Protein AF-A0A964QBL4-F1 (afdb_monomer)

Solvent-accessible surface area (backbone atoms only — not comparable to full-atom values): 9472 Å² total; per-residue (Å²): 125,70,63,68,60,49,53,56,51,49,52,55,51,47,57,53,48,52,54,49,51,52,50,52,52,51,53,49,53,51,52,51,52,52,50,51,50,51,53,57,61,65,67,67,59,84,74,93,70,88,91,69,64,62,48,71,46,59,50,98,87,68,46,58,39,35,36,42,33,59,59,44,99,82,53,22,30,35,38,38,33,33,46,97,90,61,50,55,37,35,38,38,39,40,36,82,83,60,31,36,39,39,36,36,30,44,99,87,63,47,63,35,33,40,36,39,38,44,74,80,52,33,35,38,39,38,34,29,48,99,84,67,43,69,37,37,40,35,38,37,41,67,71,63,26,34,40,38,39,33,35,40,99,88,66,50,70,32,37,40,38,35,28,42,72,86,67,54,74,47,78,50,73,52,135

Structure (mmCIF, N/CA/C/O backbone):
data_AF-A0A964QBL4-F1
#
_entry.id   AF-A0A964QBL4-F1
#
loop_
_atom_site.group_PDB
_atom_site.id
_atom_site.type_symbol
_atom_site.label_atom_id
_atom_site.label_alt_id
_atom_site.label_comp_id
_atom_site.label_asym_id
_atom_site.label_entity_id
_atom_site.label_seq_id
_atom_site.pdbx_PDB_ins_code
_atom_site.Cartn_x
_atom_site.Cartn_y
_atom_site.Cartn_z
_atom_site.occupancy
_atom_site.B_iso_or_equiv
_atom_site.auth_seq_id
_atom_site.auth_comp_id
_atom_site.auth_asym_id
_atom_site.auth_atom_id
_atom_site.pdbx_PDB_model_num
ATOM 1 N N . MET A 1 1 ? -51.836 46.473 72.219 1.00 52.41 1 MET A N 1
ATOM 2 C CA . MET A 1 1 ? -51.260 47.326 71.152 1.00 52.41 1 MET A CA 1
ATOM 3 C C . MET A 1 1 ? -50.048 46.691 70.454 1.00 52.41 1 MET A C 1
ATOM 5 O O . MET A 1 1 ? -49.777 47.081 69.329 1.00 52.41 1 MET A O 1
ATOM 9 N N . ASN A 1 2 ? -49.343 45.721 71.066 1.00 56.69 2 ASN A N 1
ATOM 10 C CA . ASN A 1 2 ? -48.129 45.114 70.488 1.00 56.69 2 ASN A CA 1
ATOM 11 C C . ASN A 1 2 ? -48.381 44.012 69.434 1.00 56.69 2 ASN A C 1
ATOM 13 O O . ASN A 1 2 ? -47.535 43.833 68.565 1.00 56.69 2 ASN A O 1
ATOM 17 N N . ASP A 1 3 ? -49.530 43.325 69.449 1.00 58.25 3 ASP A N 1
ATOM 18 C CA . ASP A 1 3 ? -49.797 42.214 68.510 1.00 58.25 3 ASP A CA 1
ATOM 19 C C . ASP A 1 3 ? -50.117 42.680 67.079 1.00 58.25 3 ASP A C 1
ATOM 21 O O . ASP A 1 3 ? -49.578 42.146 66.115 1.00 58.25 3 ASP A O 1
ATOM 25 N N . ILE A 1 4 ? -50.876 43.771 66.920 1.00 58.59 4 ILE A N 1
ATOM 26 C CA . ILE A 1 4 ? -51.245 44.322 65.598 1.00 58.59 4 ILE A CA 1
ATOM 27 C C . ILE A 1 4 ? -50.005 44.800 64.809 1.00 58.59 4 ILE A C 1
ATOM 29 O O . ILE A 1 4 ? -49.969 44.742 63.576 1.00 58.59 4 ILE A O 1
ATOM 33 N N . HIS A 1 5 ? -48.961 45.260 65.508 1.00 57.53 5 HIS A N 1
ATOM 34 C CA . HIS A 1 5 ? -47.709 45.698 64.882 1.00 57.53 5 HIS A CA 1
ATOM 35 C C . HIS A 1 5 ? -46.828 44.515 64.432 1.00 57.53 5 HIS A C 1
ATOM 37 O O . HIS A 1 5 ? -46.118 44.618 63.432 1.00 57.53 5 HIS A O 1
ATOM 43 N N . ASN A 1 6 ? -46.912 43.371 65.122 1.00 65.31 6 ASN A N 1
ATOM 44 C CA . ASN A 1 6 ? -46.229 42.136 64.730 1.00 65.31 6 ASN A CA 1
ATOM 45 C C . ASN A 1 6 ? -46.906 41.456 63.533 1.00 65.31 6 ASN A C 1
ATOM 47 O O . ASN A 1 6 ? -46.211 41.011 62.618 1.00 65.31 6 ASN A O 1
ATOM 51 N N . ASP A 1 7 ? -48.239 41.446 63.486 1.00 68.25 7 ASP A N 1
ATOM 52 C CA . ASP A 1 7 ? -48.990 40.821 62.390 1.00 68.25 7 ASP A CA 1
ATOM 53 C C . ASP A 1 7 ? -48.802 41.560 61.057 1.00 68.25 7 ASP A C 1
ATOM 55 O O . ASP A 1 7 ? -48.601 40.948 60.005 1.00 68.25 7 ASP A O 1
ATOM 59 N N . THR A 1 8 ? -48.773 42.895 61.093 1.00 72.19 8 THR A N 1
ATOM 60 C CA . THR A 1 8 ? -48.514 43.731 59.907 1.00 72.19 8 THR A CA 1
ATOM 61 C C . THR A 1 8 ? -47.070 43.604 59.400 1.00 72.19 8 THR A C 1
ATOM 63 O O . THR A 1 8 ? -46.832 43.612 58.186 1.00 72.19 8 THR A O 1
ATOM 66 N N . ASN A 1 9 ? -46.099 43.408 60.298 1.00 80.19 9 ASN A N 1
ATOM 67 C CA . ASN A 1 9 ? -44.704 43.118 59.946 1.00 80.19 9 ASN A CA 1
ATOM 68 C C . ASN A 1 9 ? -44.555 41.721 59.316 1.00 80.19 9 ASN A C 1
ATOM 70 O O . ASN A 1 9 ? -43.859 41.551 58.313 1.00 80.19 9 ASN A O 1
ATOM 74 N N . LEU A 1 10 ? -45.259 40.723 59.854 1.00 80.69 10 LEU A N 1
ATOM 75 C CA . LEU A 1 10 ? -45.238 39.361 59.332 1.00 80.69 10 LEU A CA 1
ATOM 76 C C . LEU A 1 10 ? -45.860 39.279 57.932 1.00 80.69 10 LEU A C 1
ATOM 78 O O . LEU A 1 10 ? -45.243 38.713 57.031 1.00 80.69 10 LEU A O 1
ATOM 82 N N . ALA A 1 11 ? -47.019 39.908 57.720 1.00 80.12 11 ALA A N 1
ATOM 83 C CA . ALA A 1 11 ? -47.695 39.935 56.422 1.00 80.12 11 ALA A CA 1
ATOM 84 C C . ALA A 1 11 ? -46.840 40.603 55.331 1.00 80.12 11 ALA A C 1
ATOM 86 O O . ALA A 1 11 ? -46.709 40.086 54.223 1.00 80.12 11 ALA A O 1
ATOM 87 N N . SER A 1 12 ? -46.182 41.717 55.659 1.00 80.81 12 SER A N 1
ATOM 88 C CA . SER A 1 12 ? -45.309 42.428 54.71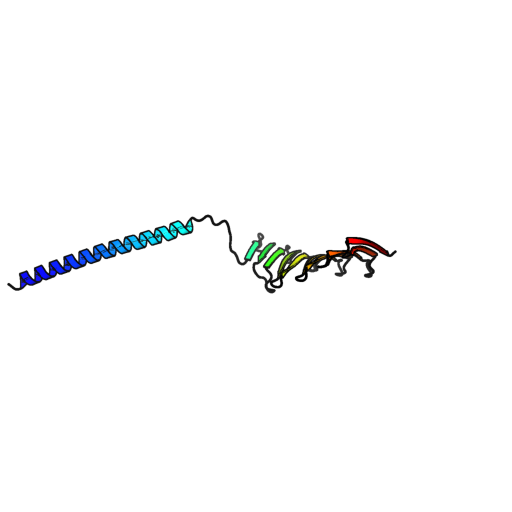6 1.00 80.81 12 SER A CA 1
ATOM 89 C C . SER A 1 12 ? -44.005 41.675 54.415 1.00 80.81 12 SER A C 1
ATOM 91 O O . SER A 1 12 ? -43.486 41.754 53.296 1.00 80.81 12 SER A O 1
ATOM 93 N N . ARG A 1 13 ? -43.483 40.890 55.369 1.00 86.31 13 ARG A N 1
ATOM 94 C CA . ARG A 1 13 ? -42.375 39.952 55.121 1.00 86.31 13 ARG A CA 1
ATOM 95 C C . ARG A 1 13 ? -42.807 38.771 54.253 1.00 86.31 13 ARG A C 1
ATOM 97 O O . ARG A 1 13 ? -42.041 38.394 53.368 1.00 86.31 13 ARG A O 1
ATOM 104 N N . LEU A 1 14 ? -44.002 38.225 54.469 1.00 86.50 14 LEU A N 1
ATOM 105 C CA . LEU A 1 14 ? -44.538 37.104 53.693 1.00 86.50 14 LEU A CA 1
ATOM 106 C C . LEU A 1 14 ? -44.746 37.498 52.224 1.00 86.50 14 LEU A C 1
ATOM 108 O O . LEU A 1 14 ? -44.209 36.848 51.334 1.00 86.50 14 LEU A O 1
ATOM 112 N N . ASP A 1 15 ? -45.398 38.636 51.981 1.00 88.69 15 ASP A N 1
ATOM 113 C CA . ASP A 1 15 ? -45.656 39.179 50.639 1.00 88.69 15 ASP A CA 1
ATOM 114 C C . ASP A 1 15 ? -44.340 39.493 49.891 1.00 88.69 15 ASP A C 1
ATOM 116 O O . ASP A 1 15 ? -44.182 39.229 48.695 1.00 88.69 15 ASP A O 1
ATOM 120 N N . ARG A 1 16 ? -43.310 39.964 50.612 1.00 87.81 16 ARG A N 1
ATOM 121 C CA . ARG A 1 16 ? -41.961 40.139 50.046 1.00 87.81 16 ARG A CA 1
ATOM 122 C C . ARG A 1 16 ? -41.318 38.805 49.656 1.00 87.81 16 ARG A C 1
ATOM 124 O O . ARG A 1 16 ? -40.687 38.726 48.598 1.00 87.81 16 ARG A O 1
ATOM 131 N N . VAL A 1 17 ? -41.450 37.776 50.492 1.00 86.38 17 VAL A N 1
ATOM 132 C CA . VAL A 1 17 ? -40.909 36.437 50.215 1.00 86.38 17 VAL A CA 1
ATOM 133 C C . VAL A 1 17 ? -41.642 35.793 49.042 1.00 86.38 17 VAL A C 1
ATOM 135 O O . VAL A 1 17 ? -40.976 35.293 48.142 1.00 86.38 17 VAL A O 1
ATOM 138 N N . GLU A 1 18 ? -42.969 35.870 48.974 1.00 89.44 18 GLU A N 1
ATOM 139 C CA . GLU A 1 18 ? -43.769 35.305 47.880 1.00 89.44 18 GLU A CA 1
ATOM 140 C C . GLU A 1 18 ? -43.451 35.949 46.527 1.00 89.44 18 GLU A C 1
ATOM 142 O O . GLU A 1 18 ? -43.261 35.243 45.531 1.00 89.44 18 GLU A O 1
ATOM 147 N N . ARG A 1 19 ? -43.287 37.277 46.480 1.00 85.56 19 ARG A N 1
ATOM 148 C CA . ARG A 1 19 ? -42.859 37.978 45.255 1.00 85.56 19 ARG A CA 1
ATOM 149 C C . ARG A 1 19 ? -41.448 37.588 44.828 1.00 85.56 19 ARG A C 1
ATOM 151 O O . ARG A 1 19 ? -41.200 37.405 43.635 1.00 85.56 19 ARG A O 1
ATOM 158 N N . SER A 1 20 ? -40.530 37.438 45.786 1.00 85.00 20 SER A N 1
ATOM 159 C CA . SER A 1 20 ? -39.164 36.970 45.521 1.00 85.00 20 SER A CA 1
ATOM 160 C C . SER A 1 20 ? -39.167 35.537 44.982 1.00 85.00 20 SER A C 1
ATOM 162 O O . SER A 1 20 ? -38.563 35.258 43.948 1.00 85.00 20 SER A O 1
ATOM 164 N N . LEU A 1 21 ? -39.930 34.645 45.617 1.00 87.44 21 LEU A N 1
ATOM 165 C CA . LEU A 1 21 ? -40.042 33.243 45.231 1.00 87.44 21 LEU A CA 1
ATOM 166 C C . LEU A 1 21 ? -40.656 33.091 43.835 1.00 87.44 21 LEU A C 1
ATOM 168 O O . LEU A 1 21 ? -40.174 32.300 43.029 1.00 87.44 21 LEU A O 1
ATOM 172 N N . THR A 1 22 ? -41.689 33.879 43.529 1.00 89.88 22 THR A N 1
ATOM 173 C CA . THR A 1 22 ? -42.355 33.886 42.219 1.00 89.88 22 THR A CA 1
ATOM 174 C C . THR A 1 22 ? -41.409 34.376 41.126 1.00 89.88 22 THR A C 1
ATOM 176 O O . THR A 1 22 ? -41.337 33.773 40.056 1.00 89.88 22 THR A O 1
ATOM 179 N N . ARG A 1 23 ? -40.611 35.414 41.412 1.00 86.88 23 ARG A N 1
ATOM 180 C CA . ARG A 1 23 ? -39.591 35.919 40.487 1.00 86.88 23 ARG A CA 1
ATOM 181 C C . ARG A 1 23 ? -38.495 34.883 40.236 1.00 86.88 23 ARG A C 1
ATOM 183 O O . ARG A 1 23 ? -38.183 34.617 39.083 1.00 86.88 23 ARG A O 1
ATOM 190 N N . VAL A 1 24 ? -37.955 34.264 41.287 1.00 88.75 24 VAL A N 1
ATOM 191 C CA . VAL A 1 24 ? -36.907 33.233 41.169 1.00 88.75 24 VAL A CA 1
ATOM 192 C C . VAL A 1 24 ? -37.420 31.999 40.426 1.00 88.75 24 VAL A C 1
ATOM 194 O O . VAL A 1 24 ? -36.731 31.489 39.548 1.00 88.75 24 VAL A O 1
ATOM 197 N N . ARG A 1 25 ? -38.645 31.541 40.715 1.00 89.56 25 ARG A N 1
ATOM 198 C CA . ARG A 1 25 ? -39.277 30.431 39.985 1.00 89.56 25 ARG A CA 1
ATOM 199 C C . ARG A 1 25 ? -39.453 30.761 38.505 1.00 89.56 25 ARG A C 1
ATOM 201 O O . ARG A 1 25 ? -39.119 29.926 37.672 1.00 89.56 25 ARG A O 1
ATOM 208 N N . GLY A 1 26 ? -39.907 31.973 38.182 1.00 89.81 26 GLY A N 1
ATOM 209 C CA . GLY A 1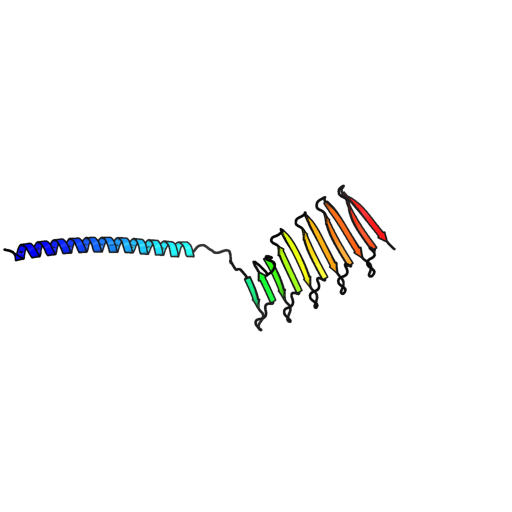 26 ? -40.008 32.451 36.803 1.00 89.81 26 GLY A CA 1
ATOM 210 C C . GLY A 1 26 ? -38.656 32.445 36.087 1.00 89.81 26 GLY A C 1
ATOM 211 O O . GLY A 1 26 ? -38.533 31.857 35.015 1.00 89.81 26 GLY A O 1
ATOM 212 N N . THR A 1 27 ? -37.620 33.013 36.708 1.00 91.12 27 THR A N 1
ATOM 213 C CA . THR A 1 27 ? -36.259 33.026 36.149 1.00 91.12 27 THR A CA 1
ATOM 214 C C . THR A 1 27 ? -35.711 31.614 35.940 1.00 91.12 27 THR A C 1
ATOM 216 O O . THR A 1 27 ? -35.162 31.322 34.880 1.00 91.12 27 THR A O 1
ATOM 219 N N . ASN A 1 28 ? -35.898 30.713 36.906 1.00 90.88 28 ASN A N 1
ATOM 220 C CA . ASN A 1 28 ? -35.436 29.330 36.792 1.00 90.88 28 ASN A CA 1
ATOM 221 C C . ASN A 1 28 ? -36.153 28.576 35.669 1.00 90.88 28 ASN A C 1
ATOM 223 O O . ASN A 1 28 ? -35.506 27.844 34.927 1.00 90.88 28 ASN A O 1
ATOM 227 N N . LEU A 1 29 ? -37.465 28.771 35.505 1.00 95.12 29 LEU A N 1
ATOM 228 C CA . LEU A 1 29 ? -38.219 28.158 34.409 1.00 95.12 29 LEU A CA 1
ATOM 229 C C . LEU A 1 29 ? -37.732 28.646 33.041 1.00 95.12 29 LEU A C 1
ATOM 231 O O . LEU A 1 29 ? -37.572 27.832 32.136 1.00 95.12 29 LEU A O 1
ATOM 235 N N . VAL A 1 30 ? -37.431 29.941 32.902 1.00 94.12 30 VAL A N 1
ATOM 236 C CA . VAL A 1 30 ? -36.855 30.499 31.666 1.00 94.12 30 VAL A CA 1
ATOM 237 C C . VAL A 1 30 ? -35.476 29.904 31.381 1.00 94.12 30 VAL A C 1
ATOM 239 O O . VAL A 1 30 ? -35.208 29.509 30.249 1.00 94.12 30 VAL A O 1
ATOM 242 N N . LEU A 1 31 ? -34.615 29.789 32.395 1.00 93.25 31 LEU A N 1
ATOM 243 C CA . LEU A 1 31 ? -33.286 29.192 32.239 1.00 93.25 31 LEU A CA 1
ATOM 244 C C . LEU A 1 31 ? -33.363 27.713 31.848 1.00 93.25 31 LEU A C 1
ATOM 246 O O . LEU A 1 31 ? -32.653 27.290 30.939 1.00 93.25 31 LEU A O 1
ATOM 250 N N . ILE A 1 32 ? -34.249 26.939 32.481 1.00 94.44 32 ILE A N 1
ATOM 251 C CA . ILE A 1 32 ? -34.469 25.526 32.144 1.00 94.44 32 ILE A CA 1
ATOM 252 C C . ILE A 1 32 ? -34.998 25.394 30.713 1.00 94.44 32 ILE A C 1
ATOM 254 O O . ILE A 1 32 ? -34.498 24.564 29.957 1.00 94.44 32 ILE A O 1
ATOM 258 N N . ALA A 1 33 ? -35.965 26.225 30.317 1.00 92.44 33 ALA A N 1
ATOM 259 C CA . ALA A 1 33 ? -36.508 26.217 28.962 1.00 92.44 33 ALA A CA 1
ATOM 260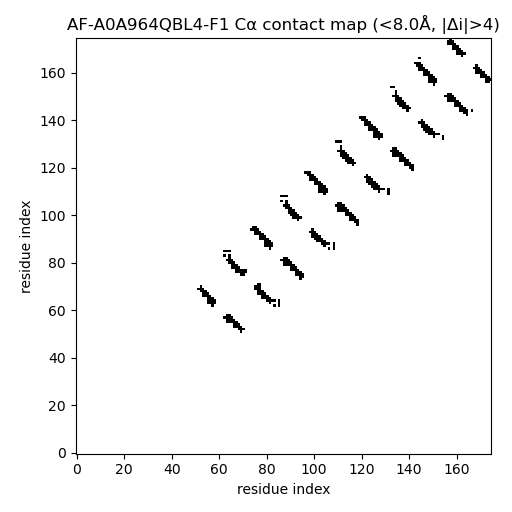 C C . ALA A 1 33 ? -35.447 26.588 27.912 1.00 92.44 33 ALA A C 1
ATOM 262 O O . ALA A 1 33 ? -35.360 25.932 26.877 1.00 92.44 33 ALA A O 1
ATOM 263 N N . ALA A 1 34 ? -34.601 27.585 28.190 1.00 89.88 34 ALA A N 1
ATOM 264 C CA . ALA A 1 34 ? -33.500 27.974 27.309 1.00 89.88 34 ALA A CA 1
ATOM 265 C C . ALA A 1 34 ? -32.451 26.860 27.176 1.00 89.88 34 ALA A C 1
ATOM 267 O O . ALA A 1 34 ? -31.989 26.575 26.072 1.00 89.88 34 ALA A O 1
ATOM 268 N N . LEU A 1 35 ? -32.114 26.189 28.281 1.00 89.12 35 LEU A N 1
ATOM 269 C CA . LEU A 1 35 ? -31.188 25.059 28.271 1.00 89.12 35 LEU A CA 1
ATOM 270 C C . LEU A 1 35 ? -31.764 23.877 27.479 1.00 89.12 35 LEU A C 1
ATOM 272 O O . LEU A 1 35 ? -31.071 23.295 26.650 1.00 89.12 35 LEU A O 1
ATOM 276 N N . ALA A 1 36 ? -33.044 23.556 27.685 1.00 86.50 36 ALA A N 1
ATOM 277 C CA . ALA A 1 36 ? -33.738 22.511 26.939 1.00 86.50 36 ALA A CA 1
ATOM 278 C C . ALA A 1 36 ? -33.788 22.831 25.437 1.00 86.50 36 ALA A C 1
ATOM 280 O O . ALA A 1 36 ? -33.500 21.960 24.620 1.00 86.50 36 ALA A O 1
ATOM 281 N N . ALA A 1 37 ? -34.073 24.083 25.067 1.00 83.06 37 ALA A N 1
ATOM 282 C CA . ALA A 1 37 ? -34.056 24.530 23.677 1.00 83.06 37 ALA A CA 1
ATOM 283 C C . ALA A 1 37 ? -32.655 24.444 23.049 1.00 83.06 37 ALA A C 1
ATOM 285 O O . ALA A 1 37 ? -32.537 24.044 21.895 1.00 83.06 37 ALA A O 1
ATOM 286 N N . LEU A 1 38 ? -31.592 24.754 23.801 1.00 80.62 38 LEU A N 1
ATOM 287 C CA . LEU A 1 38 ? -30.208 24.624 23.333 1.00 80.62 38 LEU A CA 1
ATOM 288 C C . LEU A 1 38 ? -29.822 23.155 23.100 1.00 80.62 38 LEU A C 1
ATOM 290 O O . LEU A 1 38 ? -29.212 22.832 22.084 1.00 80.62 38 LEU A O 1
ATOM 294 N N . VAL A 1 39 ? -30.210 22.261 24.014 1.00 79.25 39 VAL A N 1
ATOM 295 C CA . VAL A 1 39 ? -29.951 20.817 23.900 1.00 79.25 39 VAL A CA 1
ATOM 296 C C . VAL A 1 39 ? -30.714 20.219 22.718 1.00 79.25 39 VAL A C 1
ATOM 298 O O . VAL A 1 39 ? -30.123 19.524 21.895 1.00 79.25 39 VAL A O 1
ATOM 301 N N . VAL A 1 40 ? -32.008 20.524 22.590 1.00 76.31 40 VAL A N 1
ATOM 302 C CA . VAL A 1 40 ? -32.839 20.031 21.482 1.00 76.31 40 VAL A CA 1
ATOM 303 C C . VAL A 1 40 ? -32.390 20.638 20.150 1.00 76.31 40 VAL A C 1
ATOM 305 O O . VAL A 1 40 ? -32.302 19.926 19.153 1.00 76.31 40 VAL A O 1
ATOM 308 N N . GLY A 1 41 ? -32.059 21.930 20.116 1.00 67.19 41 GLY A N 1
ATOM 309 C CA . GLY A 1 41 ? -31.580 22.612 18.913 1.00 67.19 41 GLY A CA 1
ATOM 310 C C . GLY A 1 41 ? -30.205 22.126 18.446 1.00 67.19 41 GLY A C 1
ATOM 311 O O . GLY A 1 41 ? -29.995 21.967 17.249 1.00 67.19 41 GLY A O 1
ATOM 312 N N . GLY A 1 42 ? -29.288 21.832 19.374 1.00 63.75 42 GLY A N 1
ATOM 313 C CA . GLY A 1 42 ? -27.952 21.316 19.060 1.00 63.75 42 GLY A CA 1
ATOM 314 C C . GLY A 1 42 ? -27.929 19.840 18.647 1.00 63.75 42 GLY A C 1
ATOM 315 O O . GLY A 1 42 ? -27.086 19.446 17.846 1.00 63.75 42 GLY A O 1
ATOM 316 N N . ALA A 1 43 ? -28.862 19.024 19.148 1.00 61.94 43 ALA A N 1
ATOM 317 C CA . ALA A 1 43 ? -28.916 17.588 18.859 1.00 61.94 43 ALA A CA 1
ATOM 318 C C . ALA A 1 43 ? -29.498 17.238 17.476 1.00 61.94 43 ALA A C 1
ATOM 320 O O . ALA A 1 43 ? -29.331 16.112 17.018 1.00 61.94 43 ALA A O 1
ATOM 321 N N . ASN A 1 44 ? -30.183 18.177 16.814 1.00 60.31 44 ASN A N 1
ATOM 322 C CA . ASN A 1 44 ? -30.895 17.934 15.552 1.00 60.31 44 ASN A CA 1
ATOM 323 C C . ASN A 1 44 ? -30.128 18.377 14.293 1.00 60.31 44 ASN A C 1
ATOM 325 O O . ASN A 1 44 ? -30.696 18.379 13.201 1.00 60.31 44 ASN A O 1
ATOM 329 N N . ALA A 1 45 ? -28.848 18.742 14.409 1.00 65.38 45 ALA A N 1
ATOM 330 C CA . ALA A 1 45 ? -28.016 18.924 13.225 1.00 65.38 45 ALA A CA 1
ATOM 331 C C . ALA A 1 45 ? -27.717 17.542 12.609 1.00 65.38 45 ALA A C 1
ATOM 333 O O . ALA A 1 45 ? -27.174 16.691 13.323 1.00 65.38 45 ALA A O 1
ATOM 334 N N . PRO A 1 46 ? -28.047 17.289 11.326 1.00 66.81 46 PRO A N 1
ATOM 335 C CA . PRO A 1 46 ? -27.663 16.046 10.669 1.00 66.81 46 PRO A CA 1
ATOM 336 C C . PRO A 1 46 ? -26.146 15.867 10.778 1.00 66.81 46 PRO A C 1
ATOM 338 O O . PRO A 1 46 ? -25.367 16.748 10.416 1.00 66.81 46 PRO A O 1
ATOM 341 N N . GLN A 1 47 ? -25.733 14.745 11.365 1.00 71.62 47 GLN A N 1
ATOM 342 C CA . GLN A 1 47 ? -24.328 14.380 11.482 1.00 71.62 47 GLN 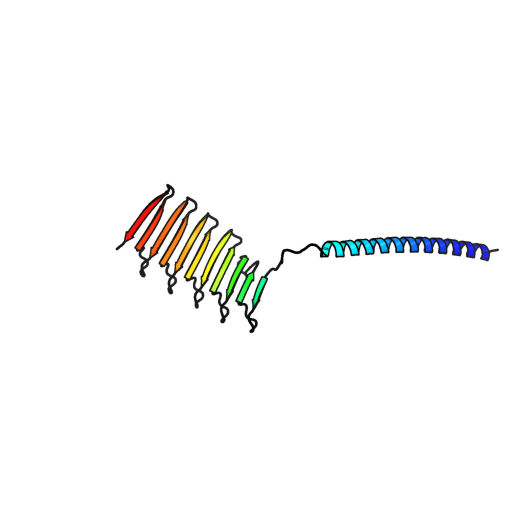A CA 1
ATOM 343 C C . GLN A 1 47 ? -23.956 13.551 10.253 1.00 71.62 47 GLN A C 1
ATOM 345 O O . GLN A 1 47 ? -24.150 12.339 10.237 1.00 71.62 47 GLN A O 1
ATOM 350 N N . ASP A 1 48 ? -23.392 14.201 9.236 1.00 84.56 48 ASP A N 1
ATOM 351 C CA . ASP A 1 48 ? -22.883 13.527 8.031 1.00 84.56 48 ASP A CA 1
ATOM 352 C C . ASP A 1 48 ? -21.510 12.859 8.268 1.00 84.56 48 ASP A C 1
ATOM 354 O O . ASP A 1 48 ? -20.878 12.353 7.342 1.00 84.56 48 ASP A O 1
ATOM 358 N N . THR A 1 49 ? -20.990 12.888 9.503 1.00 83.88 49 THR A N 1
ATOM 359 C CA . THR A 1 49 ? -19.639 12.422 9.849 1.00 83.88 49 THR A CA 1
ATOM 360 C C . THR A 1 49 ? -19.651 11.502 11.065 1.00 83.88 49 THR A C 1
ATOM 362 O O . THR A 1 49 ? -20.199 11.834 12.113 1.00 83.88 49 THR A O 1
ATOM 365 N N . MET A 1 50 ? -18.964 10.363 10.947 1.00 86.25 50 MET A N 1
ATOM 366 C CA . MET A 1 50 ? -18.636 9.479 12.066 1.00 86.25 50 MET A CA 1
ATOM 367 C C . MET A 1 50 ? -17.176 9.705 12.473 1.00 86.25 50 MET A C 1
ATOM 369 O O . MET A 1 50 ? -16.267 9.427 11.693 1.00 86.25 50 MET A O 1
ATOM 373 N N . SER A 1 51 ? -16.947 10.192 13.696 1.00 90.69 51 SER A N 1
ATOM 374 C CA . SER A 1 51 ? -15.600 10.377 14.250 1.00 90.69 51 SER A CA 1
ATOM 375 C C . SER A 1 51 ? -15.233 9.207 15.157 1.00 90.69 51 SER A C 1
ATOM 377 O O . SER A 1 51 ? -15.853 8.992 16.198 1.00 90.69 51 SER A O 1
ATOM 379 N N . VAL A 1 52 ? -14.229 8.434 14.750 1.00 94.25 52 VAL A N 1
ATOM 380 C CA . VAL A 1 52 ? -13.716 7.278 15.489 1.00 94.25 52 VAL A CA 1
ATOM 381 C C . VAL A 1 52 ? -12.198 7.244 15.392 1.00 94.25 52 VAL A C 1
ATOM 383 O O . VAL A 1 52 ? -11.621 7.632 14.380 1.00 94.25 52 VAL A O 1
ATOM 386 N N . ARG A 1 53 ? -11.539 6.749 16.442 1.00 94.81 53 ARG A N 1
ATOM 387 C CA . ARG A 1 53 ? -10.092 6.480 16.397 1.00 94.81 53 ARG A CA 1
ATOM 388 C C . ARG A 1 53 ? -9.777 5.201 15.629 1.00 94.81 53 ARG A C 1
ATOM 390 O O . ARG A 1 53 ? -8.730 5.111 15.007 1.00 94.81 53 ARG A O 1
ATOM 397 N N . ARG A 1 54 ? -10.685 4.227 15.688 1.00 96.31 54 ARG A N 1
ATOM 398 C CA . ARG A 1 54 ? -10.558 2.919 15.054 1.00 96.31 54 ARG A CA 1
ATOM 399 C C . ARG A 1 54 ? -11.942 2.410 14.677 1.00 96.31 54 ARG A C 1
ATOM 401 O O . ARG A 1 54 ? -12.868 2.512 15.480 1.00 96.31 54 ARG A O 1
ATOM 408 N N . LEU A 1 55 ? -12.064 1.845 13.484 1.00 97.31 55 LEU A N 1
ATOM 409 C CA . LEU A 1 55 ? -13.250 1.129 13.025 1.00 97.31 55 LEU A CA 1
ATOM 410 C C . LEU A 1 55 ? -12.820 -0.248 12.534 1.00 97.31 55 LEU A C 1
ATOM 412 O O . LEU A 1 55 ? -11.983 -0.339 11.640 1.00 97.31 55 LEU A O 1
ATOM 416 N N . ALA A 1 56 ? -13.407 -1.302 13.094 1.00 97.69 56 ALA A N 1
ATOM 417 C CA . ALA A 1 56 ? -13.118 -2.676 12.708 1.00 97.69 56 ALA A CA 1
ATOM 418 C C . ALA A 1 56 ? -14.381 -3.384 12.203 1.00 97.69 56 ALA A C 1
ATOM 420 O O . ALA A 1 56 ? -15.438 -3.301 12.827 1.00 97.69 56 ALA A O 1
ATOM 421 N N . VAL A 1 57 ? -14.255 -4.109 11.092 1.00 98.19 57 VAL A N 1
ATOM 422 C CA . VAL A 1 57 ? -15.227 -5.123 10.663 1.00 98.19 57 VAL A CA 1
ATOM 423 C C . VAL A 1 57 ? -14.721 -6.467 11.164 1.00 98.19 57 VAL A C 1
ATOM 425 O O . VAL A 1 57 ? -13.595 -6.852 10.841 1.00 98.19 57 VAL A O 1
ATOM 428 N N . VAL A 1 58 ? -15.541 -7.170 11.942 1.00 98.31 58 VAL A N 1
ATOM 429 C CA . VAL A 1 58 ? -15.214 -8.475 12.531 1.00 98.31 58 VAL A CA 1
ATOM 430 C C . VAL A 1 58 ? -16.044 -9.590 11.897 1.00 98.31 58 VAL A C 1
ATOM 432 O O . VAL A 1 58 ? -17.176 -9.356 11.476 1.00 98.31 58 VAL A O 1
ATOM 435 N N . ASP A 1 59 ? -15.481 -10.792 11.808 1.00 97.94 59 ASP A N 1
ATOM 436 C CA . ASP A 1 59 ? -16.209 -11.988 11.380 1.00 97.94 59 ASP A CA 1
ATOM 437 C C . ASP A 1 59 ? -17.016 -12.632 12.526 1.00 97.94 59 ASP A C 1
ATOM 439 O O . ASP A 1 59 ? -17.021 -12.156 13.663 1.00 97.94 59 ASP A O 1
ATOM 443 N N . ALA A 1 60 ? -17.714 -13.734 12.227 1.00 97.56 60 ALA A N 1
ATOM 444 C CA . ALA A 1 60 ? -18.556 -14.455 13.186 1.00 97.56 60 ALA A CA 1
ATOM 445 C C . ALA A 1 60 ? -17.786 -15.035 14.389 1.00 97.56 60 ALA A C 1
ATOM 447 O O . ALA A 1 60 ? -18.390 -15.312 15.422 1.00 97.56 60 ALA A O 1
ATOM 448 N N . ASN A 1 61 ? -16.466 -15.198 14.269 1.00 96.94 61 ASN A N 1
ATOM 449 C CA . ASN A 1 61 ? -15.598 -15.681 15.340 1.00 96.94 61 ASN A CA 1
ATOM 450 C C . ASN A 1 61 ? -14.983 -14.522 16.146 1.00 96.94 61 ASN A C 1
ATOM 452 O O . ASN A 1 61 ? -14.151 -14.755 17.021 1.00 96.94 61 ASN A O 1
ATOM 456 N N . GLY A 1 62 ? -15.367 -13.274 15.852 1.00 96.81 62 GLY A N 1
ATOM 457 C CA . GLY A 1 62 ? -14.847 -12.074 16.503 1.00 96.81 62 GLY A CA 1
ATOM 458 C C . GLY A 1 62 ? -13.487 -11.618 15.976 1.00 96.81 62 GLY A C 1
ATOM 459 O O . GLY A 1 62 ? -12.844 -10.779 16.606 1.00 96.81 62 GLY A O 1
ATOM 460 N N . LYS A 1 63 ? -13.023 -12.148 14.839 1.00 97.94 63 LYS A N 1
ATOM 461 C CA . LYS A 1 63 ? -11.728 -11.779 14.265 1.00 97.94 63 LYS A CA 1
ATOM 462 C C . LYS A 1 63 ? -11.864 -10.572 13.344 1.00 97.94 63 LYS A C 1
ATOM 464 O O . LYS A 1 63 ? -12.722 -10.544 12.466 1.00 97.94 63 LYS A O 1
ATOM 469 N N . GLU A 1 64 ? -10.984 -9.589 13.502 1.00 97.75 64 GLU A N 1
ATOM 470 C CA . GLU A 1 64 ? -10.921 -8.424 12.616 1.00 97.75 64 GLU A CA 1
ATOM 471 C C . GLU A 1 64 ? -10.557 -8.832 11.179 1.00 97.75 64 GLU A C 1
ATOM 473 O O . GLU A 1 64 ? -9.591 -9.559 10.952 1.00 97.75 64 GLU A O 1
ATOM 478 N N . ARG A 1 65 ? -11.325 -8.341 10.201 1.00 98.38 65 ARG A N 1
ATOM 479 C CA . ARG A 1 65 ? -11.132 -8.576 8.758 1.00 98.38 65 ARG A CA 1
ATOM 480 C C . ARG A 1 65 ? -10.792 -7.310 7.988 1.00 98.38 65 ARG A C 1
ATOM 482 O O . ARG A 1 65 ? -10.091 -7.385 6.982 1.00 98.38 65 ARG A O 1
ATOM 489 N N . LEU A 1 66 ? -11.266 -6.168 8.473 1.00 98.31 66 LEU A N 1
ATOM 490 C CA . LEU A 1 66 ? -10.974 -4.835 7.959 1.00 98.31 66 LEU A CA 1
ATOM 491 C C . LEU A 1 66 ? -10.786 -3.898 9.144 1.00 98.31 66 LEU A C 1
ATOM 493 O O . LEU A 1 66 ? -11.627 -3.897 10.038 1.00 98.31 66 LEU A O 1
ATOM 497 N N . VAL A 1 67 ? -9.739 -3.083 9.135 1.00 98.00 67 VAL A N 1
ATOM 498 C CA . VAL A 1 67 ? -9.499 -2.082 10.178 1.00 98.00 67 VAL A CA 1
ATOM 499 C C . VAL A 1 67 ? -9.129 -0.760 9.529 1.00 98.00 67 VAL A C 1
ATOM 501 O O . VAL A 1 67 ? -8.124 -0.709 8.824 1.00 98.00 67 VAL A O 1
ATOM 504 N N . LEU A 1 68 ? -9.904 0.295 9.795 1.00 97.62 68 LEU A N 1
ATOM 505 C CA . LEU A 1 68 ? -9.440 1.679 9.686 1.00 97.62 68 LEU A CA 1
ATOM 506 C C . LEU A 1 68 ? -8.871 2.106 11.036 1.00 97.62 68 LEU A C 1
ATOM 508 O O . LEU A 1 68 ? -9.540 1.964 12.061 1.00 97.62 68 LEU A O 1
ATOM 512 N N . ASP A 1 69 ? -7.670 2.667 11.022 1.00 96.56 69 ASP A N 1
ATOM 513 C CA . ASP A 1 69 ? -7.008 3.203 12.203 1.00 96.56 69 ASP A CA 1
ATOM 514 C C . ASP A 1 69 ? -6.565 4.645 11.949 1.00 96.56 69 ASP A C 1
ATOM 516 O O . ASP A 1 69 ? -5.941 4.948 10.928 1.00 96.56 69 ASP A O 1
ATOM 520 N N . GLY A 1 70 ? -6.911 5.539 12.870 1.00 96.06 70 GLY A N 1
ATOM 521 C CA . GLY A 1 70 ? -6.465 6.925 12.838 1.00 96.06 70 GLY A CA 1
ATOM 522 C C . GLY A 1 70 ? -4.991 7.066 13.209 1.00 96.06 70 GLY A C 1
ATOM 523 O O . GLY A 1 70 ? -4.356 8.018 12.764 1.00 96.06 70 GLY A O 1
ATOM 524 N N . GLU A 1 71 ? -4.441 6.131 13.993 1.00 94.94 71 GLU A N 1
ATOM 525 C CA . GLU A 1 71 ? -3.036 6.150 14.397 1.00 94.94 71 GLU A CA 1
ATOM 526 C C . GLU A 1 71 ? -2.555 4.755 14.840 1.00 94.94 71 GLU A C 1
ATOM 528 O O . GLU A 1 71 ? -2.891 4.282 15.925 1.00 94.94 71 GLU A O 1
ATOM 533 N N . ASP A 1 72 ? -1.718 4.109 14.021 1.00 90.56 72 ASP A N 1
ATOM 534 C CA . ASP A 1 72 ? -1.042 2.861 14.387 1.00 90.56 72 ASP A CA 1
ATOM 535 C C . ASP A 1 72 ? 0.194 3.093 15.288 1.00 90.56 72 ASP A C 1
ATOM 537 O O . ASP A 1 72 ? 0.567 4.219 15.615 1.00 90.56 72 ASP A O 1
ATOM 541 N N . ALA A 1 73 ? 0.890 2.019 15.676 1.00 86.94 73 ALA A N 1
ATOM 542 C CA . ALA A 1 73 ? 2.089 2.104 16.522 1.00 86.94 73 ALA A CA 1
ATOM 543 C C . ALA A 1 73 ? 3.248 2.931 15.916 1.00 86.94 73 ALA A C 1
ATOM 545 O O . ALA A 1 73 ? 4.125 3.388 16.647 1.00 86.94 73 ALA A O 1
ATOM 546 N N . ASN A 1 74 ? 3.260 3.140 14.595 1.00 87.62 74 ASN A N 1
ATOM 547 C CA . ASN A 1 74 ? 4.217 3.997 13.888 1.00 87.62 74 ASN A CA 1
ATOM 548 C C . ASN A 1 74 ? 3.660 5.405 13.634 1.00 87.62 74 ASN A C 1
ATOM 550 O O . ASN A 1 74 ? 4.218 6.155 12.828 1.00 87.62 74 ASN A O 1
ATOM 554 N N . LYS A 1 75 ? 2.560 5.759 14.305 1.00 93.75 75 LYS A N 1
ATOM 555 C CA . LYS A 1 75 ? 1.796 6.993 14.125 1.00 93.75 75 LYS A CA 1
ATOM 556 C C . LYS A 1 75 ? 1.214 7.168 12.722 1.00 93.75 75 LYS A C 1
ATOM 558 O O . LYS A 1 75 ? 0.935 8.290 12.308 1.00 93.75 75 LYS A O 1
ATOM 563 N N . ALA A 1 76 ? 1.076 6.085 11.960 1.00 96.44 76 ALA A N 1
ATOM 564 C CA . ALA A 1 76 ? 0.499 6.146 10.628 1.00 96.44 76 ALA A CA 1
ATOM 565 C C . ALA A 1 76 ? -1.021 5.986 10.707 1.00 96.44 76 ALA A C 1
ATOM 567 O O . ALA A 1 76 ? -1.515 5.069 11.362 1.00 96.44 76 ALA A O 1
ATOM 568 N N . ALA A 1 77 ? -1.756 6.830 9.988 1.00 97.88 77 ALA A N 1
ATOM 569 C CA . ALA A 1 77 ? -3.160 6.563 9.696 1.00 97.88 77 ALA A CA 1
ATOM 570 C C . ALA A 1 77 ? -3.229 5.491 8.603 1.00 97.88 77 ALA A C 1
ATOM 572 O O . ALA A 1 77 ? -2.422 5.511 7.664 1.00 97.88 77 ALA A O 1
ATOM 573 N N . GLY A 1 78 ? -4.166 4.550 8.692 1.00 97.56 78 GLY A N 1
ATOM 574 C CA . GLY A 1 78 ? -4.186 3.453 7.735 1.00 97.56 78 GLY A CA 1
ATOM 575 C C . GLY A 1 78 ? -5.450 2.616 7.678 1.00 97.56 78 GLY A C 1
ATOM 576 O O . GLY A 1 78 ? -6.365 2.736 8.487 1.00 97.56 78 GLY A O 1
ATOM 577 N N . LEU A 1 79 ? -5.463 1.746 6.675 1.00 98.00 79 LEU A N 1
ATOM 578 C CA . LEU A 1 79 ? -6.498 0.762 6.414 1.00 98.00 79 LEU A CA 1
ATOM 579 C C . LEU A 1 79 ? -5.840 -0.582 6.106 1.00 98.00 79 LEU A C 1
ATOM 581 O O . LEU A 1 79 ? -4.930 -0.645 5.279 1.00 98.00 79 LEU A O 1
ATOM 585 N N . ALA A 1 80 ? -6.285 -1.650 6.761 1.00 98.06 80 ALA A N 1
ATOM 586 C CA . ALA A 1 80 ? -5.739 -2.990 6.576 1.00 98.06 80 ALA A CA 1
ATOM 587 C C . ALA A 1 80 ? -6.839 -4.043 6.423 1.00 98.06 80 ALA A C 1
ATOM 589 O O . ALA A 1 80 ? -7.864 -3.980 7.101 1.00 98.06 80 ALA A O 1
ATOM 590 N N . TRP A 1 81 ? -6.587 -5.029 5.559 1.00 98.62 81 TRP A N 1
ATOM 591 C CA . TRP A 1 81 ? -7.412 -6.226 5.401 1.00 98.62 81 TRP A CA 1
ATOM 592 C C . TRP A 1 81 ? -6.647 -7.437 5.901 1.00 98.62 81 TRP A C 1
ATOM 594 O O . TRP A 1 81 ? -5.486 -7.629 5.528 1.00 98.62 81 TRP A O 1
ATOM 604 N N . TYR A 1 82 ? -7.322 -8.273 6.676 1.00 98.31 82 TYR A N 1
ATOM 605 C CA . TYR A 1 82 ? -6.748 -9.445 7.323 1.00 98.31 82 TYR A CA 1
ATOM 606 C C . TYR A 1 82 ? -7.363 -10.733 6.772 1.00 98.31 82 TYR A C 1
ATOM 608 O O . TYR A 1 82 ? -8.524 -10.754 6.342 1.00 98.31 82 TYR A O 1
ATOM 616 N N . ASP A 1 83 ? -6.576 -11.806 6.761 1.00 97.50 83 ASP A N 1
ATOM 617 C CA . ASP A 1 83 ? -7.042 -13.159 6.451 1.00 97.50 83 ASP A CA 1
ATOM 618 C C . ASP A 1 83 ? -7.627 -13.893 7.676 1.00 97.50 83 ASP A C 1
ATOM 620 O O . ASP A 1 83 ? -7.845 -13.298 8.733 1.00 97.50 83 ASP A O 1
ATOM 624 N N . GLU A 1 84 ? -7.930 -15.187 7.523 1.00 95.81 84 GLU A N 1
ATOM 625 C CA . GLU A 1 84 ? -8.505 -16.040 8.576 1.00 95.81 84 GLU A CA 1
ATOM 626 C C . GLU A 1 84 ? -7.527 -16.337 9.710 1.00 95.81 84 GLU A C 1
ATOM 628 O O . GLU A 1 84 ? -7.943 -16.591 10.839 1.00 95.81 84 GLU A O 1
ATOM 633 N N . GLU A 1 85 ? -6.231 -16.220 9.456 1.00 95.06 85 GLU A N 1
ATOM 634 C CA . GLU A 1 85 ? -5.156 -16.382 10.423 1.00 95.06 85 GLU A CA 1
ATOM 635 C C . GLU A 1 85 ? -4.817 -15.067 11.138 1.00 95.06 85 GLU A C 1
ATOM 637 O O . GLU A 1 85 ? -4.371 -15.084 12.283 1.00 95.06 85 GLU A O 1
ATOM 642 N N . GLY A 1 86 ? -5.231 -13.921 10.596 1.00 95.94 86 GLY A N 1
ATOM 643 C CA . GLY A 1 86 ? -5.113 -12.593 11.214 1.00 95.94 86 GLY A CA 1
ATOM 644 C C . GLY A 1 86 ? -3.893 -11.835 10.725 1.00 95.94 86 GLY A C 1
ATOM 645 O O . GLY A 1 86 ? -3.465 -10.862 11.342 1.00 95.94 86 GLY A O 1
ATOM 646 N N . PHE A 1 87 ? -3.329 -12.276 9.607 1.00 96.81 87 PHE A N 1
ATOM 647 C CA . PHE A 1 87 ? -2.253 -11.601 8.920 1.00 96.81 87 PHE A CA 1
ATOM 648 C C . PHE A 1 87 ? -2.822 -10.616 7.910 1.00 96.81 87 PHE A C 1
ATOM 650 O O . PHE A 1 87 ? -3.738 -10.923 7.145 1.00 96.81 87 PHE A O 1
ATOM 657 N N . ALA A 1 88 ? -2.243 -9.417 7.880 1.00 96.88 88 ALA A N 1
ATOM 658 C CA . ALA A 1 88 ? -2.590 -8.433 6.873 1.00 96.88 88 ALA A CA 1
ATOM 659 C C . ALA A 1 88 ? -2.221 -8.957 5.473 1.00 96.88 88 ALA A C 1
ATOM 661 O O . ALA A 1 88 ? -1.106 -9.434 5.249 1.00 96.88 88 ALA A O 1
ATOM 662 N N . ARG A 1 89 ? -3.157 -8.847 4.528 1.00 98.31 89 ARG A N 1
ATOM 663 C CA . ARG A 1 89 ? -2.973 -9.181 3.103 1.00 98.31 89 ARG A CA 1
ATOM 664 C C . ARG A 1 89 ? -2.981 -7.945 2.214 1.00 98.31 89 ARG A C 1
ATOM 666 O O . ARG A 1 89 ? -2.355 -7.947 1.157 1.00 98.31 89 ARG A O 1
ATOM 673 N N . LEU A 1 90 ? -3.612 -6.869 2.680 1.00 98.44 90 LEU A N 1
ATOM 674 C CA . LEU A 1 90 ? -3.566 -5.545 2.069 1.00 98.44 90 LEU A CA 1
ATOM 675 C C . LEU A 1 90 ? -3.378 -4.492 3.158 1.00 98.44 90 LEU A C 1
ATOM 677 O O . LEU A 1 90 ? -3.956 -4.611 4.239 1.00 98.44 90 LEU A O 1
ATOM 681 N N . SER A 1 91 ? -2.611 -3.447 2.863 1.00 97.81 91 SER A N 1
ATOM 682 C CA . SER A 1 91 ? -2.502 -2.283 3.744 1.00 97.81 91 SER A CA 1
ATOM 683 C C . SER A 1 91 ? -2.309 -0.996 2.954 1.00 97.81 91 SER A C 1
ATOM 685 O O . SER A 1 91 ? -1.466 -0.972 2.059 1.00 97.81 91 SER A O 1
ATOM 687 N N . ALA A 1 92 ? -3.001 0.072 3.337 1.00 98.31 92 ALA A N 1
ATOM 688 C CA . ALA A 1 92 ? -2.753 1.438 2.888 1.00 98.31 92 ALA A CA 1
ATOM 689 C C . ALA A 1 92 ? -2.419 2.306 4.106 1.00 98.31 92 ALA A C 1
ATOM 691 O O . ALA A 1 92 ? -3.107 2.209 5.121 1.00 98.31 92 ALA A O 1
ATOM 692 N N . LYS A 1 93 ? -1.361 3.116 4.038 1.00 97.94 93 LYS A N 1
ATOM 693 C CA . LYS A 1 93 ? -0.883 3.921 5.170 1.00 97.94 93 LYS A CA 1
ATOM 694 C C . LYS A 1 93 ? -0.370 5.282 4.731 1.00 97.94 93 LYS A C 1
ATOM 696 O O . LYS A 1 93 ? 0.313 5.372 3.711 1.00 97.94 93 LYS A O 1
ATOM 701 N N . THR A 1 94 ? -0.598 6.284 5.571 1.00 98.06 94 THR A N 1
ATOM 702 C CA . THR A 1 94 ? 0.021 7.610 5.487 1.00 98.06 94 THR A CA 1
ATOM 703 C C . THR A 1 94 ? 0.748 7.900 6.791 1.00 98.06 94 THR A C 1
ATOM 705 O O . THR A 1 94 ? 0.170 7.803 7.872 1.00 98.06 94 THR A O 1
ATOM 708 N N . TYR A 1 95 ? 2.025 8.246 6.686 1.00 96.88 95 TYR A N 1
ATOM 709 C CA . TYR A 1 95 ? 2.901 8.511 7.821 1.00 96.88 95 TYR A CA 1
ATOM 710 C C . TYR A 1 95 ? 2.926 10.009 8.157 1.00 96.88 95 TYR A C 1
ATOM 712 O O . TYR A 1 95 ? 2.764 10.830 7.252 1.00 96.88 95 TYR A O 1
ATOM 720 N N . PRO A 1 96 ? 3.234 10.400 9.410 1.00 95.44 96 PRO A N 1
ATOM 721 C CA . PRO A 1 96 ? 3.332 11.811 9.801 1.00 95.44 96 PRO A CA 1
ATOM 722 C C . PRO A 1 96 ? 4.375 12.607 9.018 1.00 95.44 96 PRO A C 1
ATOM 724 O O . PRO A 1 96 ? 4.267 13.821 8.895 1.00 95.44 96 PRO A O 1
ATOM 727 N N . SER A 1 97 ? 5.392 11.927 8.482 1.00 94.31 97 SER A N 1
ATOM 728 C CA . SER A 1 97 ? 6.393 12.543 7.613 1.00 94.31 97 SER A CA 1
ATOM 729 C C . SER A 1 97 ? 5.809 13.029 6.284 1.00 94.31 97 SER A C 1
ATOM 731 O O . SER A 1 97 ? 6.421 13.879 5.655 1.00 94.31 97 SER A O 1
ATOM 733 N N . GLY A 1 98 ? 4.651 12.512 5.856 1.00 95.12 98 GLY A N 1
ATOM 734 C CA . GLY A 1 98 ? 4.044 12.759 4.544 1.00 95.12 98 GLY A CA 1
ATOM 735 C C . GLY A 1 98 ? 4.271 11.629 3.533 1.00 95.12 98 GLY A C 1
ATOM 736 O O . GLY A 1 98 ? 3.774 11.695 2.413 1.00 95.12 98 GLY A O 1
ATOM 737 N N . GLN A 1 99 ? 4.999 10.575 3.913 1.00 97.75 99 GLN A N 1
ATOM 738 C CA . GLN A 1 99 ? 5.134 9.369 3.091 1.00 97.75 99 GLN A CA 1
ATOM 739 C C . GLN A 1 99 ? 3.805 8.614 3.048 1.00 97.75 99 GLN A C 1
ATOM 741 O O . GLN A 1 99 ? 3.102 8.532 4.058 1.00 97.75 99 GLN A O 1
ATOM 746 N N . SER A 1 100 ? 3.485 8.005 1.908 1.00 97.81 100 SER A N 1
ATOM 747 C CA . SER A 1 100 ? 2.325 7.120 1.792 1.00 97.81 100 SER A CA 1
ATOM 748 C C . SER A 1 100 ? 2.704 5.789 1.160 1.00 97.81 100 SER A C 1
ATOM 750 O O . SER A 1 100 ? 3.676 5.690 0.405 1.00 97.81 100 SER A O 1
ATOM 752 N N . SER A 1 101 ? 1.956 4.741 1.498 1.00 98.06 101 SER A N 1
ATOM 753 C CA . SER A 1 101 ? 2.165 3.412 0.939 1.00 98.06 101 SER A CA 1
ATOM 754 C C . SER A 1 101 ? 0.864 2.641 0.764 1.00 98.06 101 SER A C 1
ATOM 756 O O . SER A 1 101 ? -0.058 2.768 1.564 1.00 98.06 101 SER A O 1
ATOM 758 N N . PHE A 1 102 ? 0.832 1.787 -0.253 1.00 98.62 102 PHE A N 1
ATOM 759 C CA . PHE A 1 102 ? -0.137 0.714 -0.421 1.00 98.62 102 PHE A CA 1
ATOM 760 C C . PHE A 1 102 ? 0.621 -0.584 -0.699 1.00 98.62 102 PHE A C 1
ATOM 762 O O . PHE A 1 102 ? 1.546 -0.598 -1.510 1.00 98.62 102 PHE A O 1
ATOM 769 N N . GLN A 1 103 ? 0.268 -1.676 -0.026 1.00 98.50 103 GLN A N 1
ATOM 770 C CA . GLN A 1 103 ? 0.990 -2.943 -0.122 1.00 98.50 103 GLN A CA 1
ATOM 771 C C . GLN A 1 103 ? 0.039 -4.132 -0.247 1.00 98.50 103 GLN A C 1
ATOM 773 O O . GLN A 1 103 ? -0.939 -4.220 0.493 1.00 98.50 103 GLN A O 1
ATOM 778 N N . CYS A 1 104 ? 0.394 -5.075 -1.125 1.00 98.69 104 CYS A N 1
ATOM 779 C CA . CYS A 1 104 ? -0.157 -6.430 -1.154 1.00 98.69 104 CYS A CA 1
ATOM 780 C C . CYS A 1 104 ? 0.857 -7.395 -0.542 1.00 98.69 104 CYS A C 1
ATOM 782 O O . CYS A 1 104 ? 2.000 -7.474 -1.008 1.00 98.69 104 CYS A O 1
ATOM 784 N N . LEU A 1 105 ? 0.438 -8.121 0.487 1.00 98.50 105 LEU A N 1
ATOM 785 C CA . LEU A 1 105 ? 1.284 -8.976 1.314 1.00 98.50 105 LEU A CA 1
ATOM 786 C C . LEU A 1 105 ? 0.944 -10.446 1.049 1.00 98.50 105 LEU A C 1
ATOM 788 O O . LEU A 1 105 ? -0.227 -10.818 0.986 1.00 98.50 105 LEU A O 1
ATOM 792 N N . ASP A 1 106 ? 1.963 -11.287 0.891 1.00 97.44 106 ASP A N 1
ATOM 793 C CA . ASP A 1 106 ? 1.772 -12.732 0.753 1.00 97.44 106 ASP A CA 1
ATOM 794 C C . ASP A 1 106 ? 1.568 -13.430 2.098 1.00 97.44 106 ASP A C 1
ATOM 796 O O . ASP A 1 106 ? 1.623 -12.791 3.147 1.00 97.44 106 ASP A O 1
ATOM 800 N N . THR A 1 107 ? 1.420 -14.761 2.069 1.00 96.25 107 THR A N 1
ATOM 801 C CA . THR A 1 107 ? 1.193 -15.591 3.259 1.00 96.25 107 THR A CA 1
ATOM 802 C C . THR A 1 107 ? 2.265 -15.470 4.339 1.00 96.25 107 THR A C 1
ATOM 804 O O . THR A 1 107 ? 1.948 -15.617 5.517 1.00 96.25 107 THR A O 1
ATOM 807 N N . LYS A 1 108 ? 3.499 -15.114 3.965 1.00 95.12 108 LYS A N 1
ATOM 808 C CA . LYS A 1 108 ? 4.640 -14.901 4.868 1.00 95.12 108 LYS A CA 1
ATOM 809 C C . LYS A 1 108 ? 4.762 -13.452 5.359 1.00 95.12 108 LYS A C 1
ATOM 811 O O . LYS A 1 108 ? 5.747 -13.121 6.014 1.00 95.12 108 LYS A O 1
ATOM 816 N N . GLY A 1 109 ? 3.807 -12.584 5.020 1.00 95.31 109 GLY A N 1
ATOM 817 C CA . GLY A 1 109 ? 3.826 -11.161 5.360 1.00 95.31 109 GLY A CA 1
ATOM 818 C C . GLY A 1 109 ? 4.797 -10.338 4.509 1.00 95.31 109 GLY A C 1
ATOM 819 O O . GLY A 1 109 ? 5.130 -9.214 4.873 1.00 95.31 109 GLY A O 1
ATOM 820 N N . GLN A 1 110 ? 5.280 -10.875 3.386 1.00 96.88 110 GLN A N 1
ATOM 821 C CA . GLN A 1 110 ? 6.188 -10.165 2.491 1.00 96.88 110 GLN A CA 1
ATOM 822 C C . GLN A 1 110 ? 5.405 -9.373 1.445 1.00 96.88 110 GLN A C 1
ATOM 824 O O . GLN A 1 110 ? 4.501 -9.899 0.796 1.00 96.88 110 GLN A O 1
ATOM 829 N N . SER A 1 111 ? 5.791 -8.114 1.226 1.00 97.62 111 SER A N 1
ATOM 830 C CA . SER A 1 111 ? 5.201 -7.278 0.178 1.00 97.62 111 SER A CA 1
ATOM 831 C C . SER A 1 111 ? 5.564 -7.807 -1.215 1.00 97.62 111 SER A C 1
ATOM 833 O O . SER A 1 111 ? 6.726 -7.775 -1.629 1.00 97.62 111 SER A O 1
ATOM 835 N N . ARG A 1 112 ? 4.551 -8.267 -1.954 1.00 98.50 112 ARG A N 1
ATOM 836 C CA . ARG A 1 112 ? 4.661 -8.681 -3.364 1.00 98.50 112 ARG A CA 1
ATOM 837 C C . ARG A 1 112 ? 4.378 -7.538 -4.317 1.00 98.50 112 ARG A C 1
ATOM 839 O O . ARG A 1 112 ? 4.966 -7.502 -5.393 1.00 98.50 112 ARG A O 1
ATOM 846 N N . ILE A 1 113 ? 3.529 -6.604 -3.898 1.00 98.69 113 ILE A N 1
ATOM 847 C CA . ILE A 1 113 ? 3.291 -5.338 -4.585 1.00 98.69 113 ILE A CA 1
ATOM 848 C C . ILE A 1 113 ? 3.420 -4.222 -3.553 1.00 98.69 113 ILE A C 1
ATOM 850 O O . ILE A 1 113 ? 2.860 -4.331 -2.461 1.00 98.69 113 ILE A O 1
ATOM 854 N N . ALA A 1 114 ? 4.157 -3.169 -3.890 1.00 98.56 114 ALA A N 1
ATOM 855 C CA . ALA A 1 114 ? 4.231 -1.945 -3.101 1.00 98.56 114 ALA A CA 1
ATOM 856 C C . ALA A 1 114 ? 4.070 -0.734 -4.014 1.00 98.56 114 ALA A C 1
ATOM 858 O O . ALA A 1 114 ? 4.770 -0.635 -5.016 1.00 98.56 114 ALA A O 1
ATOM 859 N N . ILE A 1 115 ? 3.186 0.180 -3.639 1.00 98.69 115 ILE A N 1
ATOM 860 C CA . ILE A 1 115 ? 3.044 1.517 -4.211 1.00 98.69 115 ILE A CA 1
ATOM 861 C C . ILE A 1 115 ? 3.463 2.490 -3.116 1.00 98.69 115 ILE A C 1
ATOM 863 O O . ILE A 1 115 ? 2.998 2.352 -1.986 1.00 98.69 115 ILE A O 1
ATOM 867 N N . THR A 1 116 ? 4.346 3.439 -3.408 1.00 98.38 116 THR A N 1
ATOM 868 C CA . THR A 1 116 ? 4.859 4.378 -2.403 1.00 98.38 116 THR A CA 1
ATOM 869 C C . THR A 1 116 ? 4.996 5.783 -2.960 1.00 98.38 116 THR A C 1
ATOM 871 O O . THR A 1 116 ? 5.352 5.953 -4.125 1.00 98.38 116 THR A O 1
ATOM 874 N N . THR A 1 117 ? 4.812 6.785 -2.104 1.00 98.38 117 THR A N 1
ATOM 875 C CA . THR A 1 117 ? 5.245 8.164 -2.357 1.00 98.38 117 THR A CA 1
ATOM 876 C C . THR A 1 117 ? 6.176 8.629 -1.247 1.00 98.38 117 THR A C 1
ATOM 878 O O . THR A 1 117 ? 5.971 8.318 -0.070 1.00 98.38 117 THR A O 1
ATOM 881 N N . GLN A 1 118 ? 7.215 9.362 -1.630 1.00 97.31 118 GLN A N 1
ATOM 882 C CA . GLN A 1 118 ? 8.157 9.982 -0.708 1.00 97.31 118 GLN A CA 1
ATOM 883 C C . GLN A 1 118 ? 7.890 11.478 -0.578 1.00 97.31 118 GLN A C 1
ATOM 885 O O . GLN A 1 118 ? 7.305 12.112 -1.453 1.00 97.31 118 GLN A O 1
ATOM 890 N N . THR A 1 119 ? 8.370 12.055 0.518 1.00 96.31 119 THR A N 1
ATOM 891 C CA . THR A 1 119 ? 8.219 13.483 0.836 1.00 96.31 119 THR A CA 1
ATOM 892 C C . THR A 1 119 ? 8.968 14.394 -0.125 1.00 96.31 119 THR A C 1
ATOM 894 O O . THR A 1 119 ? 8.598 15.548 -0.292 1.00 96.31 119 THR A O 1
ATOM 897 N N . SER A 1 120 ? 10.020 13.880 -0.757 1.00 94.94 120 SER A N 1
ATOM 898 C CA . SER A 1 120 ? 10.797 14.573 -1.782 1.00 94.94 120 SER A CA 1
ATOM 899 C C . SER A 1 120 ? 10.109 14.600 -3.151 1.00 94.94 120 SER A C 1
ATOM 901 O O . SER A 1 120 ? 10.557 15.342 -4.016 1.00 94.94 120 SER A O 1
ATOM 903 N N . GLY A 1 121 ? 9.001 13.870 -3.342 1.00 95.12 121 GLY A N 1
ATOM 904 C CA . GLY A 1 121 ? 8.214 13.862 -4.581 1.00 95.12 121 GLY A CA 1
ATOM 905 C C . GLY A 1 121 ? 8.411 12.625 -5.462 1.00 95.12 121 GLY A C 1
ATOM 906 O O . GLY A 1 121 ? 7.740 12.493 -6.483 1.00 95.12 121 GLY A O 1
ATOM 907 N N . GLU A 1 122 ? 9.291 11.691 -5.087 1.00 97.81 122 GLU A N 1
ATOM 908 C CA . GLU A 1 122 ? 9.394 10.404 -5.775 1.00 97.81 122 GLU A CA 1
ATOM 909 C C . GLU A 1 122 ? 8.141 9.562 -5.539 1.00 97.81 122 GLU A C 1
ATOM 911 O O . GLU A 1 122 ? 7.614 9.484 -4.426 1.00 97.81 122 GLU A O 1
ATOM 916 N N . SER A 1 123 ? 7.724 8.837 -6.572 1.00 98.19 123 SER A N 1
ATOM 917 C CA . SER A 1 123 ? 6.713 7.791 -6.450 1.00 98.19 123 SER A CA 1
ATOM 918 C C . SER A 1 123 ? 7.229 6.490 -7.048 1.00 98.19 123 SER A C 1
ATOM 920 O O . SER A 1 123 ? 8.072 6.511 -7.946 1.00 98.19 123 SER A O 1
ATOM 922 N N . SER A 1 124 ? 6.772 5.344 -6.543 1.00 98.44 124 SER A N 1
ATOM 923 C CA . SER A 1 124 ? 7.143 4.051 -7.118 1.00 98.44 124 SER A CA 1
ATOM 924 C C . SER A 1 124 ? 6.042 3.008 -7.023 1.00 98.44 124 SER A C 1
ATOM 926 O O . SER A 1 124 ? 5.239 3.030 -6.094 1.00 98.44 124 SER A O 1
ATOM 928 N N . VAL A 1 125 ? 6.052 2.067 -7.966 1.00 98.75 125 VAL A N 1
ATOM 929 C CA . VAL A 1 125 ? 5.342 0.790 -7.893 1.00 98.75 125 VAL A CA 1
ATOM 930 C C . VAL A 1 125 ? 6.351 -0.330 -8.101 1.00 98.75 125 VAL A C 1
ATOM 932 O O . VAL A 1 125 ? 7.158 -0.285 -9.027 1.00 98.75 125 VAL A O 1
ATOM 935 N N . GLN A 1 126 ? 6.330 -1.339 -7.239 1.00 98.69 126 GLN A N 1
ATOM 936 C CA . GLN A 1 126 ? 7.288 -2.440 -7.249 1.00 98.69 126 GLN A CA 1
ATOM 937 C C . GLN A 1 126 ? 6.564 -3.778 -7.170 1.00 98.69 126 GLN A C 1
ATOM 939 O O . GLN A 1 126 ? 5.692 -3.952 -6.322 1.00 98.69 126 GLN A O 1
ATOM 944 N N . TRP A 1 127 ? 6.994 -4.737 -7.990 1.00 98.75 127 TRP A N 1
ATOM 945 C CA . TRP A 1 127 ? 6.602 -6.142 -7.923 1.00 98.75 127 TRP A CA 1
ATOM 946 C C . TRP A 1 127 ? 7.802 -6.984 -7.511 1.00 98.75 127 TRP A C 1
ATOM 948 O O . TRP A 1 127 ? 8.865 -6.915 -8.142 1.00 98.75 127 TRP A O 1
ATOM 958 N N . ARG A 1 128 ? 7.636 -7.793 -6.464 1.00 98.62 128 ARG A N 1
ATOM 959 C CA . ARG A 1 128 ? 8.692 -8.641 -5.900 1.00 98.62 128 ARG A CA 1
ATOM 960 C C . ARG A 1 128 ? 8.318 -10.114 -5.982 1.00 98.62 128 ARG A C 1
ATOM 962 O O . ARG A 1 128 ? 7.162 -10.481 -5.787 1.00 98.62 128 ARG A O 1
ATOM 969 N N . ASP A 1 129 ? 9.308 -10.958 -6.253 1.00 97.50 129 ASP A N 1
ATOM 970 C CA . ASP A 1 129 ? 9.129 -12.411 -6.230 1.00 97.50 129 ASP A CA 1
ATOM 971 C C . ASP A 1 129 ? 9.098 -12.972 -4.804 1.00 97.50 129 ASP A C 1
ATOM 973 O O . ASP A 1 129 ? 9.262 -12.233 -3.835 1.00 97.50 129 ASP A O 1
ATOM 977 N N . VAL A 1 130 ? 8.944 -14.297 -4.683 1.00 96.62 130 VAL A N 1
ATOM 978 C CA . VAL A 1 130 ? 8.901 -15.030 -3.405 1.00 96.62 130 VAL A CA 1
ATOM 979 C C . VAL A 1 130 ? 10.163 -14.880 -2.543 1.00 96.62 130 VAL A C 1
ATOM 981 O O . VAL A 1 130 ? 10.097 -15.015 -1.324 1.00 96.62 130 VAL A O 1
ATOM 984 N N . ASN A 1 131 ? 11.300 -14.558 -3.161 1.00 95.69 131 ASN A N 1
ATOM 985 C CA . ASN A 1 131 ? 12.579 -14.326 -2.493 1.00 95.69 131 ASN A CA 1
ATOM 986 C C . ASN A 1 131 ? 12.793 -12.841 -2.163 1.00 95.69 131 ASN A C 1
ATOM 988 O O . ASN A 1 131 ? 13.913 -12.432 -1.861 1.00 95.69 131 ASN A O 1
ATOM 992 N N . ASN A 1 132 ? 11.730 -12.035 -2.252 1.00 95.69 132 ASN A N 1
ATOM 993 C CA . ASN A 1 132 ? 11.729 -10.593 -2.038 1.00 95.69 132 ASN A CA 1
ATOM 994 C C . ASN A 1 132 ? 12.626 -9.814 -3.024 1.00 95.69 132 ASN A C 1
ATOM 996 O O . ASN A 1 132 ? 13.047 -8.692 -2.744 1.00 95.69 132 ASN A O 1
ATOM 1000 N N . LYS A 1 133 ? 12.924 -10.390 -4.196 1.00 97.38 133 LYS A N 1
ATOM 1001 C CA . LYS A 1 133 ? 13.697 -9.719 -5.248 1.00 97.38 133 LYS A CA 1
ATOM 1002 C C . LYS A 1 133 ? 12.770 -8.913 -6.148 1.00 97.38 133 LYS A C 1
ATOM 1004 O O . LYS A 1 133 ? 11.759 -9.436 -6.614 1.00 97.38 133 LYS A O 1
ATOM 1009 N N . LEU A 1 134 ? 13.144 -7.667 -6.442 1.00 97.88 134 LEU A N 1
ATOM 1010 C CA . LEU A 1 134 ? 12.457 -6.832 -7.430 1.00 97.88 134 LEU A CA 1
ATOM 1011 C C . LEU A 1 134 ? 12.465 -7.523 -8.800 1.00 97.88 134 LEU A C 1
ATOM 1013 O O . LEU A 1 134 ? 13.517 -7.949 -9.278 1.00 97.88 134 LEU A O 1
ATOM 1017 N N . ARG A 1 135 ? 11.291 -7.622 -9.425 1.00 98.38 135 ARG A N 1
ATOM 1018 C CA . ARG A 1 135 ? 11.103 -8.168 -10.778 1.00 98.38 135 ARG A CA 1
ATOM 1019 C C . ARG A 1 135 ? 10.638 -7.114 -11.757 1.00 98.38 135 ARG A C 1
ATOM 1021 O O . ARG A 1 135 ? 11.124 -7.096 -12.884 1.00 98.38 135 ARG A O 1
ATOM 1028 N N . ILE A 1 136 ? 9.757 -6.231 -11.307 1.00 98.62 136 ILE A N 1
ATOM 1029 C CA . ILE A 1 136 ? 9.274 -5.093 -12.081 1.00 98.62 136 ILE A CA 1
ATOM 1030 C C . ILE A 1 136 ? 9.261 -3.886 -11.153 1.00 98.62 136 ILE A C 1
ATOM 1032 O O . ILE A 1 136 ? 8.831 -3.998 -10.006 1.00 98.62 136 ILE A O 1
ATOM 1036 N N . GLY A 1 137 ? 9.744 -2.749 -11.634 1.00 98.44 137 GLY A N 1
ATOM 1037 C CA . GLY A 1 137 ? 9.680 -1.485 -10.912 1.00 98.44 137 GLY A CA 1
ATOM 1038 C C . GLY A 1 137 ? 9.296 -0.366 -11.861 1.00 98.44 137 GLY A C 1
ATOM 1039 O O . GLY A 1 137 ? 9.808 -0.320 -12.973 1.00 98.44 137 GLY A O 1
ATOM 1040 N N . ALA A 1 138 ? 8.421 0.525 -11.424 1.00 98.56 138 ALA A N 1
ATOM 1041 C CA . ALA A 1 138 ? 8.155 1.797 -12.074 1.00 98.56 138 ALA A CA 1
ATOM 1042 C C . ALA A 1 138 ? 8.350 2.913 -11.050 1.00 98.56 138 ALA A C 1
ATOM 1044 O O . ALA A 1 138 ? 7.994 2.735 -9.885 1.00 98.56 138 ALA A O 1
ATOM 1045 N N . SER A 1 139 ? 8.919 4.045 -11.449 1.00 98.19 139 SER A N 1
ATOM 1046 C CA . SER A 1 139 ? 9.059 5.192 -10.551 1.00 98.19 139 SER A CA 1
ATOM 1047 C C . SER A 1 139 ? 9.145 6.515 -11.289 1.00 98.19 139 SER A C 1
ATOM 1049 O O . SER A 1 139 ? 9.637 6.566 -12.415 1.00 98.19 139 SER A O 1
ATOM 1051 N N . THR A 1 140 ? 8.747 7.581 -10.605 1.00 98.25 140 THR A N 1
ATOM 1052 C CA . THR A 1 140 ? 8.991 8.965 -11.013 1.00 98.25 140 THR A CA 1
ATOM 1053 C C . THR A 1 140 ? 9.929 9.642 -10.029 1.00 98.25 140 THR A C 1
ATOM 1055 O O . THR A 1 140 ? 9.922 9.331 -8.835 1.00 98.25 140 THR A O 1
ATOM 1058 N N . LYS A 1 141 ? 10.727 10.581 -10.528 1.00 97.25 141 LYS A N 1
ATOM 1059 C CA . LYS A 1 141 ? 11.538 11.489 -9.720 1.00 97.25 141 LYS A CA 1
ATOM 1060 C C . LYS A 1 141 ? 10.907 12.886 -9.664 1.00 97.25 141 LYS A C 1
ATOM 1062 O O . LYS A 1 141 ? 10.075 13.208 -10.513 1.00 97.25 141 LYS A O 1
ATOM 1067 N N . PRO A 1 142 ? 11.337 13.747 -8.726 1.00 96.75 142 PRO A N 1
ATOM 1068 C CA . PRO A 1 142 ? 10.784 15.095 -8.581 1.00 96.75 142 PRO A CA 1
ATOM 1069 C C . PRO A 1 142 ? 11.054 16.005 -9.789 1.00 96.75 142 PRO A C 1
ATOM 1071 O O . PRO A 1 142 ? 10.278 16.913 -10.056 1.00 96.75 142 PRO A O 1
ATOM 1074 N N . ASN A 1 143 ? 12.124 1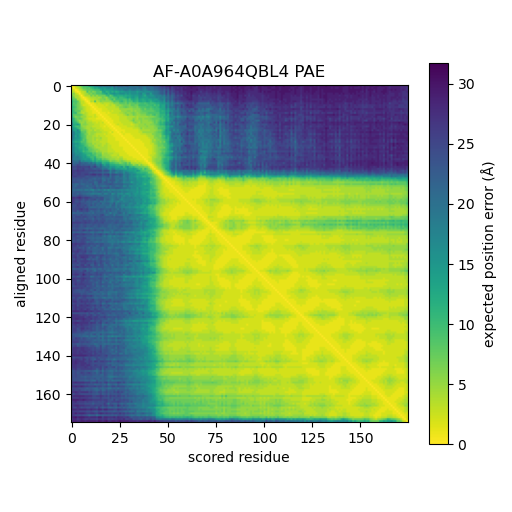5.746 -10.548 1.00 95.88 143 ASN A N 1
ATOM 1075 C CA . ASN A 1 143 ? 12.467 16.470 -11.779 1.00 95.88 143 ASN A CA 1
ATOM 1076 C C . ASN A 1 143 ? 11.682 15.993 -13.020 1.00 95.88 143 ASN A C 1
ATOM 1078 O O . ASN A 1 143 ? 12.004 16.398 -14.131 1.00 95.88 143 ASN A O 1
ATOM 1082 N N . GLY A 1 144 ? 10.685 15.118 -12.858 1.00 95.19 144 GLY A N 1
ATOM 1083 C CA . GLY A 1 144 ? 9.858 14.621 -13.960 1.00 95.19 144 GLY A CA 1
ATOM 1084 C C . GLY A 1 144 ? 10.427 13.409 -14.701 1.00 95.19 144 GLY A C 1
ATOM 1085 O O . GLY A 1 144 ? 9.730 12.850 -15.547 1.00 95.19 144 GLY A O 1
ATOM 1086 N N . GLU A 1 145 ? 11.637 12.943 -14.365 1.00 97.81 145 GLU A N 1
ATOM 1087 C CA . GLU A 1 145 ? 12.142 11.680 -14.908 1.00 97.81 145 GLU A CA 1
ATOM 1088 C C . GLU A 1 145 ? 11.219 10.523 -14.502 1.00 97.81 145 GLU A C 1
ATOM 1090 O O . GLU A 1 145 ? 10.841 10.386 -13.335 1.00 97.81 145 GLU A O 1
ATOM 1095 N N . ALA A 1 146 ? 10.905 9.646 -15.451 1.00 97.88 146 ALA A N 1
ATOM 1096 C CA . ALA A 1 146 ? 10.094 8.45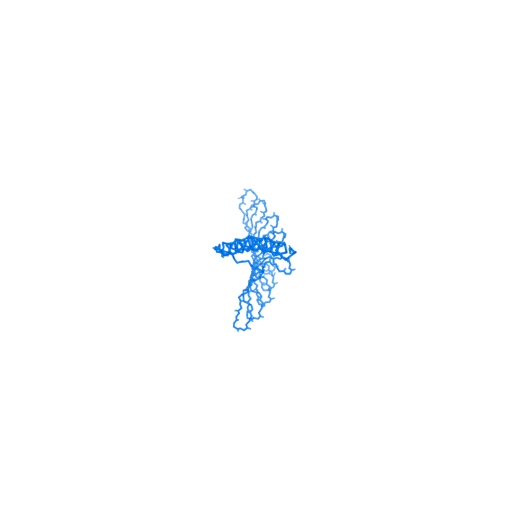6 -15.221 1.00 97.88 146 ALA A CA 1
ATOM 1097 C C . ALA A 1 146 ? 10.834 7.223 -15.730 1.00 97.88 146 ALA A C 1
ATOM 1099 O O . ALA A 1 146 ? 11.474 7.277 -16.776 1.00 97.88 146 ALA A O 1
ATOM 1100 N N . LEU A 1 147 ? 10.751 6.103 -15.016 1.00 97.56 147 LEU A N 1
ATOM 1101 C CA . LEU A 1 147 ? 11.378 4.847 -15.423 1.00 97.56 147 LEU A CA 1
ATOM 1102 C C . LEU A 1 147 ? 10.463 3.654 -15.175 1.00 97.56 147 LEU A C 1
ATOM 1104 O O . LEU A 1 147 ? 9.691 3.638 -14.219 1.00 97.56 147 LEU A O 1
ATOM 1108 N N . MET A 1 148 ? 10.633 2.624 -15.997 1.00 98.50 148 MET A N 1
ATOM 1109 C CA . MET A 1 148 ? 10.124 1.279 -15.782 1.00 98.50 148 MET A CA 1
ATOM 1110 C C . MET A 1 148 ? 11.223 0.263 -16.096 1.00 98.50 148 MET A C 1
ATOM 1112 O O . MET A 1 148 ? 11.908 0.375 -17.113 1.00 98.50 148 MET A O 1
ATOM 1116 N N . ILE A 1 149 ? 11.410 -0.720 -15.219 1.00 98.31 149 ILE A N 1
ATOM 1117 C CA . ILE A 1 149 ? 12.454 -1.741 -15.322 1.00 98.31 149 ILE A CA 1
ATOM 1118 C C . ILE A 1 149 ? 11.888 -3.146 -15.148 1.00 98.31 149 ILE A C 1
ATOM 1120 O O . ILE A 1 149 ? 10.981 -3.364 -14.346 1.00 98.31 149 ILE A O 1
ATOM 1124 N N . TRP A 1 150 ? 12.494 -4.105 -15.849 1.00 98.50 150 TRP A N 1
ATOM 1125 C CA . TRP A 1 150 ? 12.304 -5.540 -15.646 1.00 98.50 150 TRP A CA 1
ATOM 1126 C C . TRP A 1 150 ? 13.640 -6.187 -15.309 1.00 98.50 150 TRP A C 1
ATOM 1128 O O . TRP A 1 150 ? 14.652 -5.928 -15.965 1.00 98.50 150 TRP A O 1
ATOM 1138 N N . MET A 1 151 ? 13.640 -7.050 -14.300 1.00 98.12 151 MET A N 1
ATOM 1139 C CA . MET A 1 151 ? 14.841 -7.651 -13.724 1.00 98.12 151 MET A CA 1
ATOM 1140 C C . MET A 1 151 ? 14.832 -9.170 -13.913 1.00 98.12 151 MET A C 1
ATOM 1142 O O . MET A 1 151 ? 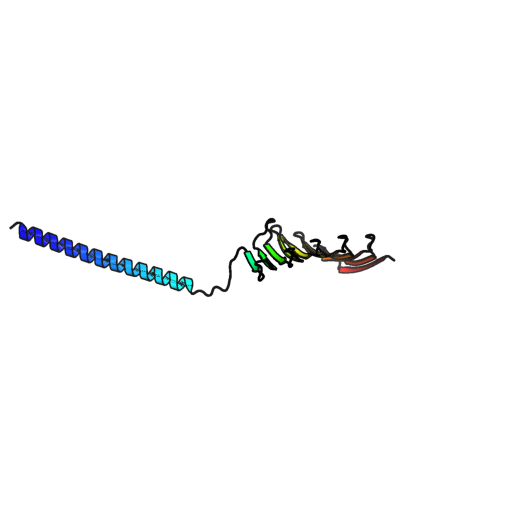13.870 -9.845 -13.542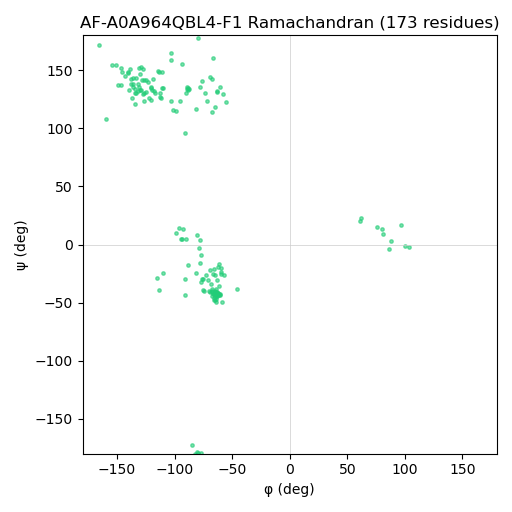 1.00 98.12 151 MET A O 1
ATOM 1146 N N . ALA A 1 152 ? 15.931 -9.730 -14.418 1.00 96.50 152 ALA A N 1
ATOM 1147 C CA . ALA A 1 152 ? 16.140 -11.175 -14.500 1.00 96.50 152 ALA A CA 1
ATOM 1148 C C . ALA A 1 152 ? 16.267 -11.819 -13.106 1.00 96.50 152 ALA A C 1
ATOM 1150 O O . ALA A 1 152 ? 16.620 -11.134 -12.139 1.00 96.50 152 ALA A O 1
ATOM 1151 N N . PRO A 1 153 ? 16.073 -13.151 -12.981 1.00 95.12 153 PRO A N 1
ATOM 1152 C CA . PRO A 1 153 ? 16.236 -13.903 -11.733 1.00 95.12 153 PRO A CA 1
ATOM 1153 C C . PRO A 1 153 ? 17.515 -13.590 -10.941 1.00 95.12 153 PRO A C 1
ATOM 1155 O O . PRO A 1 153 ? 17.462 -13.471 -9.711 1.00 95.12 153 PRO A O 1
ATOM 1158 N N . ASN A 1 154 ? 18.625 -13.383 -11.654 1.00 94.62 154 ASN A N 1
ATOM 1159 C CA . ASN A 1 154 ? 19.952 -13.058 -11.124 1.00 94.62 154 ASN A CA 1
ATOM 1160 C C . ASN A 1 154 ? 20.143 -11.582 -10.714 1.00 94.62 154 ASN A C 1
ATOM 1162 O O . ASN A 1 154 ? 21.204 -11.236 -10.212 1.00 94.62 154 ASN A O 1
ATOM 1166 N N . GLY A 1 155 ? 19.144 -10.718 -10.913 1.00 93.69 155 GLY A N 1
ATOM 1167 C CA . GLY A 1 155 ? 19.214 -9.291 -10.595 1.00 93.69 155 GLY A CA 1
ATOM 1168 C C . GLY A 1 155 ? 19.765 -8.410 -11.721 1.00 93.69 155 GLY A C 1
ATOM 1169 O O . GLY A 1 155 ? 19.883 -7.205 -11.526 1.00 93.69 155 GLY A O 1
ATOM 1170 N N . LYS A 1 156 ? 20.074 -8.956 -12.905 1.00 95.62 156 LYS A N 1
ATOM 1171 C CA . LYS A 1 156 ? 20.447 -8.147 -14.076 1.00 95.62 156 LYS A CA 1
ATOM 1172 C C . LYS A 1 156 ? 19.203 -7.452 -14.636 1.00 95.62 156 LYS A C 1
ATOM 1174 O O . LYS A 1 156 ? 18.199 -8.112 -14.901 1.00 95.62 156 LYS A O 1
ATOM 1179 N N . GLN A 1 157 ? 19.278 -6.145 -14.864 1.00 96.94 157 GLN A N 1
ATOM 1180 C CA . GLN A 1 157 ? 18.232 -5.407 -15.573 1.00 96.94 157 GLN A CA 1
ATOM 1181 C C . GLN A 1 157 ? 18.137 -5.897 -17.023 1.00 96.94 157 GLN A C 1
ATOM 1183 O O . GLN A 1 157 ? 19.098 -5.778 -17.776 1.00 96.94 157 GLN A O 1
ATOM 1188 N N . GLN A 1 158 ? 16.984 -6.439 -17.405 1.00 97.62 158 GLN A N 1
ATOM 1189 C CA . GLN A 1 158 ? 16.714 -6.967 -18.745 1.00 97.62 158 GLN A CA 1
ATOM 1190 C C . GLN A 1 158 ? 16.122 -5.908 -19.659 1.00 97.62 158 GLN A C 1
ATOM 1192 O O . GLN A 1 158 ? 16.548 -5.787 -20.799 1.00 97.62 158 GLN A O 1
ATOM 1197 N N . ILE A 1 159 ? 15.172 -5.125 -19.149 1.00 98.19 159 ILE A N 1
ATOM 1198 C CA . ILE A 1 159 ? 14.506 -4.049 -19.884 1.00 98.19 159 ILE A CA 1
ATOM 1199 C C . ILE A 1 159 ? 14.521 -2.806 -19.003 1.00 98.19 159 ILE A C 1
ATOM 1201 O O . ILE A 1 159 ? 14.265 -2.900 -17.800 1.00 98.19 159 ILE A O 1
ATOM 1205 N N . LYS A 1 160 ? 14.799 -1.651 -19.604 1.00 97.69 160 LYS A N 1
ATOM 1206 C CA . LYS A 1 160 ? 14.590 -0.334 -19.008 1.00 97.69 160 LYS A CA 1
ATOM 1207 C C . LYS A 1 160 ? 13.992 0.600 -20.040 1.00 97.69 160 LYS A C 1
ATOM 1209 O O . LYS A 1 160 ? 14.556 0.805 -21.109 1.00 97.69 160 LYS A O 1
ATOM 1214 N N . ILE A 1 161 ? 12.875 1.202 -19.678 1.00 97.75 161 ILE A N 1
ATOM 1215 C CA . ILE A 1 161 ? 12.218 2.257 -20.442 1.00 97.75 161 ILE A CA 1
ATOM 1216 C C . ILE A 1 161 ? 12.213 3.482 -19.549 1.00 97.75 161 ILE A C 1
ATOM 1218 O O . ILE A 1 161 ? 11.901 3.360 -18.366 1.00 97.75 161 ILE A O 1
ATOM 1222 N N . TYR A 1 162 ? 12.613 4.638 -20.059 1.00 97.38 162 TYR A N 1
ATOM 1223 C CA . TYR A 1 162 ? 12.609 5.855 -19.261 1.00 97.38 162 TYR A CA 1
AT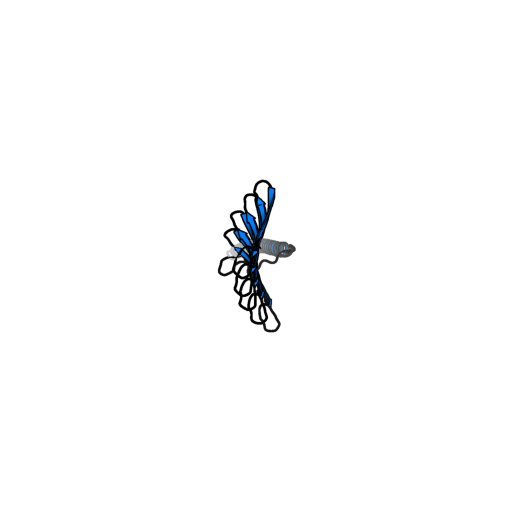OM 1224 C C . TYR A 1 162 ? 12.412 7.104 -20.106 1.00 97.38 162 TYR A C 1
ATOM 1226 O O . TYR A 1 162 ? 12.769 7.124 -21.281 1.00 97.38 162 TYR A O 1
ATOM 1234 N N . THR A 1 163 ? 11.878 8.136 -19.473 1.00 98.12 163 THR A N 1
ATOM 1235 C CA . THR A 1 163 ? 11.827 9.502 -19.985 1.00 98.12 163 THR A CA 1
ATOM 1236 C C . THR A 1 163 ? 12.747 10.335 -19.106 1.00 98.12 163 THR A C 1
ATOM 1238 O O . THR A 1 163 ? 12.631 10.268 -17.880 1.00 98.12 163 THR A O 1
ATOM 1241 N N . ASP A 1 164 ? 13.695 11.053 -19.707 1.00 96.06 164 ASP A N 1
ATOM 1242 C CA . ASP A 1 164 ? 14.554 11.971 -18.953 1.00 96.06 164 ASP A CA 1
ATOM 1243 C C . ASP A 1 164 ? 13.854 13.309 -18.653 1.00 96.06 164 ASP A C 1
ATOM 1245 O O . ASP A 1 164 ? 12.715 13.540 -19.058 1.00 96.06 164 ASP A O 1
ATOM 1249 N N . GLU A 1 165 ? 14.531 14.198 -17.927 1.00 96.19 165 GLU A N 1
ATOM 1250 C CA . GLU A 1 165 ? 13.993 15.503 -17.514 1.00 96.19 165 GLU A CA 1
ATOM 1251 C C . GLU A 1 165 ? 13.629 16.430 -18.688 1.00 96.19 165 GLU A C 1
ATOM 1253 O O . GLU A 1 165 ? 12.852 17.364 -18.516 1.00 96.19 165 GLU A O 1
ATOM 1258 N N . ASN A 1 166 ? 14.135 16.149 -19.895 1.00 96.56 166 ASN A N 1
ATOM 1259 C CA . ASN A 1 166 ? 13.814 16.898 -21.111 1.00 96.56 166 ASN A CA 1
ATOM 1260 C C . ASN A 1 166 ? 12.663 16.261 -21.907 1.00 96.56 166 ASN A C 1
ATOM 1262 O O . ASN A 1 166 ? 12.354 16.704 -23.013 1.00 96.56 166 ASN A O 1
ATOM 1266 N N . GLY A 1 167 ? 12.042 15.200 -21.384 1.00 94.50 167 GLY A N 1
ATOM 1267 C CA . GLY A 1 167 ? 10.960 14.491 -22.060 1.00 94.50 167 GLY A CA 1
ATOM 1268 C C . GLY A 1 167 ? 11.433 13.485 -23.114 1.00 94.50 167 GLY A C 1
ATOM 1269 O O . GLY A 1 167 ? 10.605 12.949 -23.852 1.00 94.50 167 GLY A O 1
ATOM 1270 N N . VAL A 1 168 ? 12.737 13.196 -23.209 1.00 97.69 168 VAL A N 1
ATOM 1271 C CA . VAL A 1 168 ? 13.252 12.262 -24.218 1.00 97.69 168 VAL A CA 1
ATOM 1272 C C . VAL A 1 168 ? 13.058 10.827 -23.740 1.00 97.69 168 VAL A C 1
ATOM 1274 O O . VAL A 1 168 ? 13.647 10.395 -22.748 1.00 97.69 168 VAL A O 1
ATOM 1277 N N . ALA A 1 169 ? 12.251 10.073 -24.485 1.00 97.31 169 ALA A N 1
ATOM 1278 C CA . ALA A 1 169 ? 12.009 8.659 -24.236 1.00 97.31 169 ALA A CA 1
ATOM 1279 C C . ALA A 1 169 ? 13.174 7.792 -24.734 1.00 97.31 169 ALA A C 1
ATOM 1281 O O . ALA A 1 169 ? 13.681 7.963 -25.845 1.00 97.31 169 ALA A O 1
ATOM 1282 N N . LYS A 1 170 ? 13.584 6.825 -23.914 1.00 96.69 170 LYS A N 1
ATOM 1283 C CA . LYS A 1 170 ? 14.690 5.904 -24.180 1.00 96.69 170 LYS A CA 1
ATOM 1284 C C . LYS A 1 170 ? 14.309 4.489 -23.759 1.00 96.69 170 LYS A C 1
ATOM 1286 O O . LYS A 1 170 ? 13.672 4.272 -22.729 1.00 96.69 170 LYS A O 1
ATOM 1291 N N . PHE A 1 171 ? 14.751 3.521 -24.552 1.00 97.12 171 PHE A N 1
ATOM 1292 C CA . PHE A 1 171 ? 14.564 2.095 -24.317 1.00 97.12 171 PHE A CA 1
ATOM 1293 C C . PHE A 1 171 ? 15.922 1.404 -24.363 1.00 97.12 171 PHE A C 1
ATOM 1295 O O . PHE A 1 171 ? 16.683 1.584 -25.313 1.00 97.12 171 PHE A O 1
ATOM 1302 N N . THR A 1 172 ? 16.222 0.594 -23.355 1.00 96.31 172 THR A N 1
ATOM 1303 C CA . THR A 1 172 ? 17.354 -0.326 -23.382 1.00 96.31 172 THR A CA 1
ATOM 1304 C C . THR A 1 172 ? 16.890 -1.729 -23.028 1.00 96.31 172 THR A C 1
ATOM 1306 O O . THR A 1 172 ? 16.046 -1.933 -22.154 1.00 96.31 172 THR A O 1
ATOM 1309 N N . SER A 1 173 ? 17.463 -2.711 -23.718 1.00 95.62 173 SER A N 1
ATOM 1310 C CA . SER A 1 173 ? 17.314 -4.121 -23.379 1.00 95.62 173 SER A CA 1
ATOM 1311 C C . SER A 1 173 ? 18.683 -4.781 -23.347 1.00 95.62 173 SER A C 1
ATOM 1313 O O . SER A 1 173 ? 19.612 -4.326 -24.016 1.00 95.62 173 SER A O 1
ATOM 1315 N N . SER A 1 174 ? 18.827 -5.825 -22.541 1.00 87.56 174 SER A N 1
ATOM 1316 C CA . SER A 1 174 ? 19.990 -6.699 -22.602 1.00 87.56 174 SER A CA 1
ATOM 1317 C C . SER A 1 174 ? 19.527 -8.116 -22.896 1.00 87.56 174 SER A C 1
ATOM 1319 O O . SER A 1 174 ? 18.673 -8.635 -22.184 1.00 87.56 174 SER A O 1
ATOM 1321 N N . GLY A 1 175 ? 20.072 -8.689 -23.971 1.00 69.25 175 GLY A N 1
ATOM 1322 C CA . GLY A 1 175 ? 20.020 -10.127 -24.230 1.00 69.25 175 GLY A CA 1
ATOM 1323 C C . GLY A 1 175 ? 20.931 -10.914 -23.297 1.00 69.25 175 GLY A C 1
ATOM 1324 O O . GLY A 1 175 ? 21.765 -10.298 -22.571 1.00 69.25 175 GLY A O 1
#

Nearest PDB structures (foldseek):
  3cka-assembly1_A  TM=7.946E-01  e=2.215E-07  Borreliella burgdorferi
  6kk9-assembly2_B  TM=7.933E-01  e=5.748E-07  Borreliella burgdorferi
  2oy7-assembly1_A  TM=8.095E-01  e=2.403E-06  Borreliella burgdorferi
  2hkd-assembly1_A  TM=7.657E-01  e=2.346E-05  Borreliella burgdorferi
  3eex-assembly1_B  TM=6.552E-01  e=2.534E-06  Borreliella burgdorferi

pLDDT: mean 91.8, std 10.33, range [52.41, 98.75]

Radius of gyration: 35.72 Å; Cα contacts (8 Å, |Δi|>4): 292; chains: 1; bounding box: 72×64×96 Å

Secondary structure (DSSP, 8-state):
-HHHHHHHHHHHHHHHHHHHHHHHHHHHHHHHHHHHHHHHHHHTS-------SEEEEE-TTS-EEEEEES--TTS-EEEEEE-SSS-EEEEEEE-TTS-EEEEEE-TTS-EEEEEEE-TTS-EEEEEE-TTS-EEEEEEE-TTS-EEEEEE-TTS-EEEEEEE-TT--EEEEE--

Sequence (175 aa):
MNDIHNDTNLASRLDRVERSLTRVRGTNLVLIAALAALVVGGANAPQDTMSVRRLAVVDANGKERLVLDGEDANKAAGLAWYDEEGFARLSAKTYPSGQSSFQCLDTKGQSRIAITTQTSGESSVQWRDVNNKLRIGASTKPNGEALMIWMAPNGKQQIKIYTDENGVAKFTSSG

Foldseek 3Di:
DPVVVVVVVVVVVVVVVVVVVVVVVVVVVVVVVVVVCVVVVVVPDDDPDDDDQKDFDADPVRATAKMFHCQDPQGWGKIFGADPVGATQWIWTAHPQRKTKIFGADPVRAGQWMWIADPQGKTKIFGADPVRHTAWMWMAGPLGKIKIFGADPVGDTAWMWIQDSVRDTDIDGDD

Mean predicted aligned error: 11.28 Å